Protein AF-A0A7K4C9F6-F1 (afdb_monomer)

Mean predicted aligned error: 12.69 Å

Foldseek 3Di:
DPPPVPVVVVVVVVVVVVVPDPPPDPPPPPCPPVDAADADDDPVADADAAAAAEECDDDPRHDHDNALWWWFADDQKIWIAHNNRYTPHIHRQVRAHWDQDPVGTGGSSPGYDQDPPWDFDDDPGTGGGHD

Secondary structure (DSSP, 8-state):
---HHHHHHHHHHHHHHGGGS---------GGG--PPPPB--TTSPPPPP-S-EESS--TTSEE--TT-EEEEETTEEEEE-TTSBEEEEEETTTSPEEEETTEEEEGGG-B---TT-EEEEETTEEEEE-

Nearest PDB structures (foldseek):
  3nc0-assembly2_B  TM=9.018E-01  e=3.968E+00  Homo sapiens
  3nc0-assembly2_E  TM=9.025E-01  e=3.968E+00  Homo sapiens
  6tjg-assembly1_A  TM=4.246E-01  e=4.539E-01  synthetic construct
  5zj0-assembly1_A  TM=6.022E-01  e=3.312E+00  Xanthomonas campestris
  8hmd-assembly1_A  TM=5.427E-01  e=4.754E+00  Tetrahymena thermophila

Radius of gyration: 23.05 Å; Cα contacts (8 Å, |Δi|>4): 214; chains: 1; bounding box: 37×83×26 Å

Structure (mmCIF, N/CA/C/O backbone):
data_AF-A0A7K4C9F6-F1
#
_entry.id   AF-A0A7K4C9F6-F1
#
loop_
_atom_site.group_PDB
_atom_site.id
_atom_site.type_symbol
_atom_site.label_atom_id
_atom_site.label_alt_id
_atom_site.label_comp_id
_atom_site.label_asym_id
_atom_site.label_entity_id
_atom_site.label_seq_id
_atom_site.pdbx_PDB_ins_code
_atom_site.Cartn_x
_atom_site.Cartn_y
_atom_site.Cartn_z
_atom_site.occupancy
_atom_site.B_iso_or_equiv
_atom_site.auth_seq_id
_atom_site.auth_comp_id
_atom_site.auth_asym_id
_atom_site.auth_atom_id
_atom_site.pdbx_PDB_model_num
ATOM 1 N N . MET A 1 1 ? -23.449 -64.265 1.597 1.00 45.31 1 MET A N 1
ATOM 2 C CA . MET A 1 1 ? -23.031 -62.867 1.358 1.00 45.31 1 MET A CA 1
ATOM 3 C C . MET A 1 1 ? -23.891 -61.958 2.224 1.00 45.31 1 MET A C 1
ATOM 5 O O . MET A 1 1 ? -25.086 -61.897 1.995 1.00 45.31 1 MET A O 1
ATOM 9 N N . LYS A 1 2 ? -23.318 -61.349 3.272 1.00 53.88 2 LYS A N 1
ATOM 10 C CA . LYS A 1 2 ? -23.975 -60.348 4.134 1.00 53.88 2 LYS A CA 1
ATOM 11 C C . LYS A 1 2 ? -23.436 -58.972 3.735 1.00 53.88 2 LYS A C 1
ATOM 13 O O . LYS A 1 2 ? -22.453 -58.515 4.304 1.00 53.88 2 LYS A O 1
ATOM 18 N N . THR A 1 3 ? -24.021 -58.360 2.714 1.00 53.69 3 THR A N 1
ATOM 19 C CA . THR A 1 3 ? -23.609 -57.042 2.189 1.00 53.69 3 THR A CA 1
ATOM 20 C C . THR A 1 3 ? -24.642 -55.945 2.453 1.00 53.69 3 THR A C 1
ATOM 22 O O . THR A 1 3 ? -24.355 -54.777 2.222 1.00 53.69 3 THR A O 1
ATOM 25 N N . GLU A 1 4 ? -25.811 -56.283 3.000 1.00 54.91 4 GLU A N 1
ATOM 26 C CA . GLU A 1 4 ? -26.955 -55.359 3.070 1.00 54.91 4 GLU A CA 1
ATOM 27 C C . GLU A 1 4 ? -26.900 -54.353 4.231 1.00 54.91 4 GLU A C 1
ATOM 29 O O . GLU A 1 4 ? -27.572 -53.330 4.187 1.00 54.91 4 GLU A O 1
ATOM 34 N N . ASN A 1 5 ? -26.048 -54.570 5.238 1.00 58.47 5 ASN A N 1
ATOM 35 C CA . ASN A 1 5 ? -26.027 -53.719 6.437 1.00 58.47 5 ASN A CA 1
ATOM 36 C C . ASN A 1 5 ? -24.962 -52.615 6.394 1.00 58.47 5 ASN A C 1
ATOM 38 O O . ASN A 1 5 ? -25.047 -51.650 7.148 1.00 58.47 5 ASN A O 1
ATOM 42 N N . TYR A 1 6 ? -23.955 -52.736 5.526 1.00 60.56 6 TYR A N 1
ATOM 43 C CA . TYR A 1 6 ? -22.852 -51.772 5.477 1.00 60.56 6 TYR A CA 1
ATOM 44 C C . TYR A 1 6 ? -23.271 -50.458 4.822 1.00 60.56 6 TYR A C 1
ATOM 46 O O . TYR A 1 6 ? -22.864 -49.401 5.289 1.00 60.56 6 TYR A O 1
ATOM 54 N N . CYS A 1 7 ? -24.130 -50.513 3.800 1.00 57.16 7 CYS A N 1
ATOM 55 C CA . CYS A 1 7 ? -24.597 -49.321 3.091 1.00 57.16 7 CYS A CA 1
ATOM 56 C C . CYS A 1 7 ? -25.423 -48.405 4.006 1.00 57.16 7 CYS A C 1
ATOM 58 O O . CYS A 1 7 ? -25.228 -47.194 4.011 1.00 57.16 7 CYS A O 1
ATOM 60 N N . THR A 1 8 ? -26.284 -48.991 4.839 1.00 64.69 8 THR A N 1
ATOM 61 C CA . THR A 1 8 ? -27.135 -48.266 5.791 1.00 64.69 8 THR A CA 1
ATOM 62 C C . THR A 1 8 ? -26.317 -47.613 6.904 1.00 64.69 8 THR A C 1
ATOM 64 O O . THR A 1 8 ? -26.581 -46.473 7.277 1.00 64.69 8 THR A O 1
ATOM 67 N N . ILE A 1 9 ? -25.282 -48.303 7.400 1.00 68.19 9 ILE A N 1
ATOM 68 C CA . ILE A 1 9 ? -24.374 -47.769 8.427 1.00 68.19 9 ILE A CA 1
ATOM 69 C C . ILE A 1 9 ? -23.530 -46.619 7.861 1.00 68.19 9 ILE A C 1
ATOM 71 O O . ILE A 1 9 ? -23.376 -45.591 8.518 1.00 68.19 9 ILE A O 1
ATOM 75 N N . LEU A 1 10 ? -23.025 -46.757 6.631 1.00 64.75 10 LEU A N 1
ATOM 76 C CA . LEU A 1 10 ? -22.235 -45.712 5.973 1.00 64.75 10 LEU A CA 1
ATOM 77 C C . LEU A 1 10 ? -23.080 -44.461 5.706 1.00 64.75 10 LEU A C 1
ATOM 79 O O . LEU A 1 10 ? -22.631 -43.347 5.961 1.00 64.75 10 LEU A O 1
ATOM 83 N N . PHE A 1 11 ? -24.327 -44.644 5.269 1.00 67.81 11 PHE A N 1
ATOM 84 C CA . PHE A 1 11 ? -25.251 -43.541 5.018 1.00 67.81 11 PHE A CA 1
ATOM 85 C C . PHE A 1 11 ? -25.641 -42.799 6.309 1.00 67.81 11 PHE A C 1
ATOM 87 O O . PHE A 1 11 ? -25.688 -41.570 6.322 1.00 67.81 11 PHE A O 1
ATOM 94 N N . ALA A 1 12 ? -25.845 -43.523 7.417 1.00 67.81 12 ALA A N 1
ATOM 95 C CA . ALA A 1 12 ? -26.123 -42.925 8.726 1.00 67.81 12 ALA A CA 1
ATOM 96 C C . ALA A 1 12 ? -24.933 -42.113 9.279 1.00 67.81 12 ALA A C 1
ATOM 98 O O . ALA A 1 12 ? -25.133 -41.042 9.851 1.00 67.81 12 ALA A O 1
ATOM 99 N N . LEU A 1 13 ? -23.697 -42.583 9.069 1.00 60.88 13 LEU A N 1
ATOM 100 C CA . LEU A 1 13 ? -22.479 -41.859 9.455 1.00 60.88 13 LEU A CA 1
ATOM 101 C C . LEU A 1 13 ? -22.287 -40.564 8.655 1.00 60.88 13 LEU A C 1
ATOM 103 O O . LEU A 1 13 ? -21.919 -39.541 9.230 1.00 60.88 13 LEU A O 1
ATOM 107 N N . VAL A 1 14 ? -22.581 -40.585 7.352 1.00 64.31 14 VAL A N 1
ATOM 108 C CA . VAL A 1 14 ? -22.518 -39.382 6.507 1.00 64.31 14 VAL A CA 1
ATOM 109 C C . VAL A 1 14 ? -23.578 -38.360 6.931 1.00 64.31 14 VAL A C 1
ATOM 111 O O . VAL A 1 14 ? -23.262 -37.177 7.029 1.00 64.31 14 VAL A O 1
ATOM 114 N N . LEU A 1 15 ? -24.801 -38.793 7.265 1.00 63.28 15 LEU A N 1
ATOM 115 C CA . LEU A 1 15 ? -25.854 -37.882 7.734 1.00 63.28 15 LEU A CA 1
ATOM 116 C C . LEU A 1 15 ? -25.507 -37.207 9.072 1.00 63.28 15 LEU A C 1
ATOM 118 O O . LEU A 1 15 ? -25.776 -36.021 9.246 1.00 63.28 15 LEU A O 1
ATOM 122 N N . ALA A 1 16 ? -24.884 -37.938 10.001 1.00 61.22 16 ALA A N 1
ATOM 123 C CA . ALA A 1 16 ? -24.456 -37.386 11.287 1.00 61.22 16 ALA A CA 1
ATOM 124 C C . ALA A 1 16 ? -23.315 -36.358 11.144 1.00 61.22 16 ALA A C 1
ATOM 126 O O . ALA A 1 16 ? -23.239 -35.415 11.930 1.00 61.22 16 ALA A O 1
ATOM 127 N N . ALA A 1 17 ? -22.455 -36.500 10.130 1.00 59.88 17 ALA A N 1
ATOM 128 C CA . ALA A 1 17 ? -21.336 -35.588 9.892 1.00 59.88 17 ALA A CA 1
ATOM 129 C C . ALA A 1 17 ? -21.761 -34.222 9.315 1.00 59.88 17 ALA A C 1
ATOM 131 O O . ALA A 1 17 ? -21.057 -33.233 9.508 1.00 59.88 17 ALA A O 1
ATOM 132 N N . ILE A 1 18 ? -22.921 -34.135 8.653 1.00 61.41 18 ILE A N 1
ATOM 133 C CA . ILE A 1 18 ? -23.427 -32.874 8.077 1.00 61.41 18 ILE A CA 1
ATOM 134 C C . ILE A 1 18 ? -23.900 -31.896 9.174 1.00 61.41 18 ILE A C 1
ATOM 136 O O . ILE A 1 18 ? -23.955 -30.693 8.943 1.00 61.41 18 ILE A O 1
ATOM 140 N N . LEU A 1 19 ? -24.173 -32.367 10.397 1.00 53.97 19 LEU A N 1
ATOM 141 C CA . LEU A 1 19 ? -24.679 -31.531 11.498 1.00 53.97 19 LEU A CA 1
ATOM 142 C C . LEU A 1 19 ? -23.613 -30.665 12.197 1.00 53.97 19 LEU A C 1
ATOM 144 O O . LEU A 1 19 ? -23.960 -29.902 13.094 1.00 53.97 19 LEU A O 1
ATOM 148 N N . ILE A 1 20 ? -22.333 -30.788 11.829 1.00 57.19 20 ILE A N 1
ATOM 149 C CA . ILE A 1 20 ? -21.217 -30.159 12.565 1.00 57.19 20 ILE A CA 1
ATOM 150 C C . ILE A 1 20 ? -20.457 -29.136 11.708 1.00 57.19 20 ILE A C 1
ATOM 152 O O . ILE A 1 20 ? -19.527 -28.496 12.192 1.00 57.19 20 ILE A O 1
ATOM 156 N N . VAL A 1 21 ? -20.834 -28.926 10.443 1.00 55.91 21 VAL A N 1
ATOM 157 C CA . VAL A 1 21 ? -20.213 -27.847 9.665 1.00 55.91 21 VAL A CA 1
ATOM 158 C C . VAL A 1 21 ? -20.776 -26.498 10.125 1.00 55.91 21 VAL A C 1
ATOM 160 O O . VAL A 1 21 ? -21.983 -26.280 10.004 1.00 55.91 21 VAL A O 1
ATOM 163 N N . PRO A 1 22 ? -19.946 -25.579 10.657 1.00 54.94 22 PRO A N 1
ATOM 164 C CA . PRO A 1 22 ? -20.392 -24.217 10.891 1.00 54.94 22 PRO A CA 1
ATOM 165 C C . PRO A 1 22 ? -20.795 -23.624 9.540 1.00 54.94 22 PRO A C 1
ATOM 167 O O . PRO A 1 22 ? -19.985 -23.546 8.615 1.00 54.94 22 PRO A O 1
ATOM 170 N N . ILE A 1 23 ? -22.062 -23.233 9.412 1.00 58.28 23 ILE A N 1
ATOM 171 C CA . ILE A 1 23 ? -22.518 -22.441 8.274 1.00 58.28 23 ILE A CA 1
ATOM 172 C C . ILE A 1 23 ? -21.894 -21.059 8.460 1.00 58.28 23 ILE A C 1
ATOM 174 O O . ILE A 1 23 ? -22.389 -20.240 9.230 1.00 58.28 23 ILE A O 1
ATOM 178 N N . VAL A 1 24 ? -20.769 -20.817 7.790 1.00 54.19 24 VAL A N 1
ATOM 179 C CA . VAL A 1 24 ? -20.221 -19.470 7.648 1.00 54.19 24 VAL A CA 1
ATOM 180 C C . VAL A 1 24 ? -21.068 -18.785 6.586 1.00 54.19 24 VAL A C 1
ATOM 182 O O . VAL A 1 24 ? -20.882 -18.989 5.388 1.00 54.19 24 VAL A O 1
ATOM 185 N N . THR A 1 25 ? -22.066 -18.032 7.035 1.00 55.59 25 THR A N 1
ATOM 186 C CA . THR A 1 25 ? -22.769 -17.085 6.176 1.00 55.59 25 THR A CA 1
ATOM 187 C C . THR A 1 25 ? -21.929 -15.817 6.120 1.00 55.59 25 THR A C 1
ATOM 189 O O . THR A 1 25 ? -21.691 -15.179 7.142 1.00 55.59 25 THR A O 1
ATOM 192 N N . ALA A 1 26 ? -21.419 -15.475 4.940 1.00 49.75 26 ALA A N 1
ATOM 193 C CA . ALA A 1 26 ? -20.905 -14.137 4.700 1.00 49.75 26 ALA A CA 1
ATOM 194 C C . ALA A 1 26 ? -22.130 -13.227 4.557 1.00 49.75 26 ALA A C 1
ATOM 196 O O . ALA A 1 26 ? -22.768 -13.212 3.504 1.00 49.75 26 ALA A O 1
ATOM 197 N N . GLU A 1 27 ? -22.517 -12.532 5.628 1.00 50.88 27 GLU A N 1
ATOM 198 C CA . GLU A 1 27 ? -23.426 -11.399 5.484 1.00 50.88 27 GLU A CA 1
ATOM 199 C C . GLU A 1 27 ? -22.700 -10.357 4.635 1.00 50.88 27 GLU A C 1
ATOM 201 O O . GLU A 1 27 ? -21.703 -9.769 5.047 1.00 50.88 27 GLU A O 1
ATOM 206 N N . SER A 1 28 ? -23.157 -10.182 3.396 1.00 53.00 28 SER A N 1
ATOM 207 C CA . SER A 1 28 ? -22.774 -9.026 2.606 1.00 53.00 28 SER A CA 1
ATOM 208 C C . SER A 1 28 ? -23.449 -7.823 3.251 1.00 53.00 28 SER A C 1
ATOM 210 O O . SER A 1 28 ? -24.614 -7.541 2.957 1.00 53.00 28 SER A O 1
ATOM 212 N N . GLU A 1 29 ? -22.755 -7.141 4.159 1.00 51.47 29 GLU A N 1
ATOM 213 C CA . GLU A 1 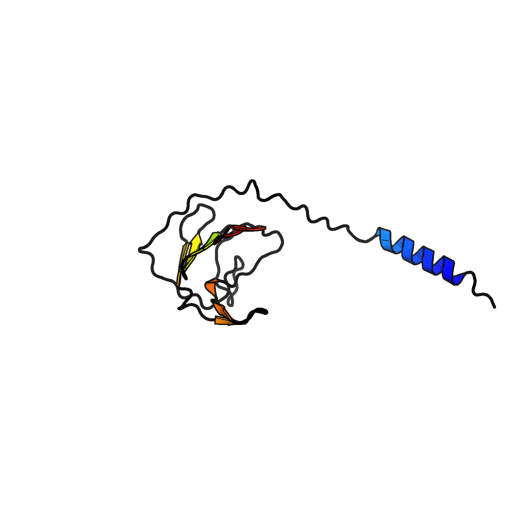29 ? -23.124 -5.773 4.497 1.00 51.47 29 GLU A CA 1
ATOM 214 C C . GLU A 1 29 ? -23.121 -4.987 3.183 1.00 51.47 29 GLU A C 1
ATOM 216 O O . 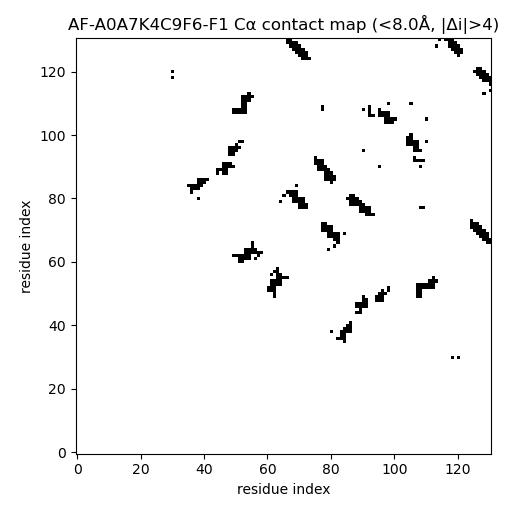GLU A 1 29 ? -22.100 -4.848 2.504 1.00 51.47 29 GLU A O 1
ATOM 221 N N . ASP A 1 30 ? -24.312 -4.582 2.749 1.00 51.62 30 ASP A N 1
ATOM 222 C CA . ASP A 1 30 ? -24.497 -3.822 1.524 1.00 51.62 30 ASP A CA 1
ATOM 223 C C . ASP A 1 30 ? -23.760 -2.490 1.731 1.00 51.62 30 ASP A C 1
ATOM 225 O O . ASP A 1 30 ? -24.191 -1.641 2.508 1.00 51.62 30 ASP A O 1
ATOM 229 N N . VAL A 1 31 ? -22.622 -2.305 1.053 1.00 56.78 31 VAL A N 1
ATOM 230 C CA . VAL A 1 31 ? -21.692 -1.155 1.179 1.00 56.78 31 VAL A CA 1
ATOM 231 C C . VAL A 1 31 ? -22.340 0.186 0.767 1.00 56.78 31 VAL A C 1
ATOM 233 O O . VAL A 1 31 ? -21.679 1.214 0.620 1.00 56.78 31 VAL A O 1
ATOM 236 N N . LYS A 1 32 ? -23.660 0.205 0.564 1.00 56.66 32 LYS A N 1
ATOM 237 C CA . LYS A 1 32 ? -24.467 1.370 0.192 1.00 56.66 32 LYS A CA 1
ATOM 238 C C . LYS A 1 32 ? -24.425 2.488 1.232 1.00 56.66 32 LYS A C 1
ATOM 240 O O . LYS A 1 32 ? -24.581 3.641 0.838 1.00 56.66 32 LYS A O 1
ATOM 245 N N . ASP A 1 33 ? -24.122 2.172 2.491 1.00 60.22 33 ASP A N 1
ATOM 246 C CA . ASP A 1 33 ? -24.019 3.155 3.579 1.00 60.22 33 ASP A CA 1
ATOM 247 C C . ASP A 1 33 ? -22.575 3.606 3.875 1.00 60.22 33 ASP A C 1
ATOM 249 O O . ASP A 1 33 ? -22.313 4.292 4.867 1.00 60.22 33 ASP A O 1
ATOM 253 N N . LEU A 1 34 ? -21.608 3.266 3.014 1.00 65.56 34 LEU A N 1
ATOM 254 C CA . LEU A 1 34 ? -20.230 3.728 3.165 1.00 65.56 34 LEU A CA 1
ATOM 255 C C . LEU A 1 34 ? -20.114 5.220 2.809 1.00 65.56 34 LEU A C 1
ATOM 257 O O . LEU A 1 34 ? -19.861 5.601 1.665 1.00 65.56 34 LEU A O 1
ATOM 261 N N . ILE A 1 35 ? -20.288 6.081 3.811 1.00 73.69 35 ILE A N 1
ATOM 262 C CA . ILE A 1 35 ? -20.043 7.519 3.682 1.00 73.69 35 ILE A CA 1
ATOM 263 C C . ILE A 1 35 ? -18.528 7.749 3.667 1.00 73.69 35 ILE A C 1
ATOM 265 O O . ILE A 1 35 ? -17.859 7.608 4.692 1.00 73.69 35 ILE A O 1
ATOM 269 N N . LEU A 1 36 ? -17.985 8.096 2.498 1.00 77.31 36 LEU A N 1
ATOM 270 C CA . LEU A 1 36 ? -16.586 8.499 2.366 1.00 77.31 36 LEU A CA 1
ATOM 271 C C . LEU A 1 36 ? -16.397 9.942 2.848 1.00 77.31 36 LEU A C 1
ATOM 273 O O . LEU A 1 36 ? -17.243 10.794 2.552 1.00 77.31 36 LEU A O 1
ATOM 277 N N . PRO A 1 37 ? -15.298 10.240 3.561 1.00 83.38 37 PRO A N 1
ATOM 278 C CA . PRO A 1 37 ? -14.971 11.612 3.906 1.00 83.38 37 PRO A CA 1
ATOM 279 C C . PRO A 1 37 ? -14.640 12.418 2.645 1.00 83.38 37 PRO A C 1
ATOM 281 O O . PRO A 1 37 ? -14.300 11.874 1.592 1.00 83.38 37 PRO A O 1
ATOM 284 N N . GLN A 1 38 ? -14.704 13.743 2.757 1.00 88.81 38 GLN A N 1
ATOM 285 C CA . GLN A 1 38 ? -14.182 14.615 1.714 1.00 88.81 38 GLN A CA 1
ATOM 286 C C . GLN A 1 38 ? -12.651 14.553 1.725 1.00 88.81 38 GLN A C 1
ATOM 288 O O . GLN A 1 38 ? -12.019 14.873 2.731 1.00 88.81 38 GLN A O 1
ATOM 293 N N . PHE A 1 39 ? -12.055 14.163 0.600 1.00 90.50 39 PHE A N 1
ATOM 294 C CA . PHE A 1 39 ? -10.604 14.075 0.481 1.00 90.50 39 PHE A CA 1
ATOM 295 C C . PHE A 1 39 ? -9.972 15.455 0.300 1.00 90.50 39 PHE A C 1
ATOM 297 O O . PHE A 1 39 ? -10.357 16.219 -0.587 1.00 90.50 39 PHE A O 1
ATOM 304 N N . THR A 1 40 ? -8.980 15.756 1.134 1.00 93.19 40 THR A N 1
ATOM 305 C CA . THR A 1 40 ? -8.152 16.959 1.024 1.00 93.19 40 THR A CA 1
ATOM 306 C C . THR A 1 40 ? -6.838 16.574 0.365 1.00 93.19 40 THR A C 1
ATOM 308 O O . THR A 1 40 ? -6.032 15.864 0.963 1.00 93.19 40 THR A O 1
ATOM 311 N N . VAL A 1 41 ? -6.645 17.016 -0.877 1.00 93.38 41 VAL A N 1
ATOM 312 C CA . VAL A 1 41 ? -5.433 16.740 -1.655 1.00 93.38 41 VAL A CA 1
ATOM 313 C C . VAL A 1 41 ? -4.401 17.827 -1.391 1.00 93.38 41 VAL A C 1
ATOM 315 O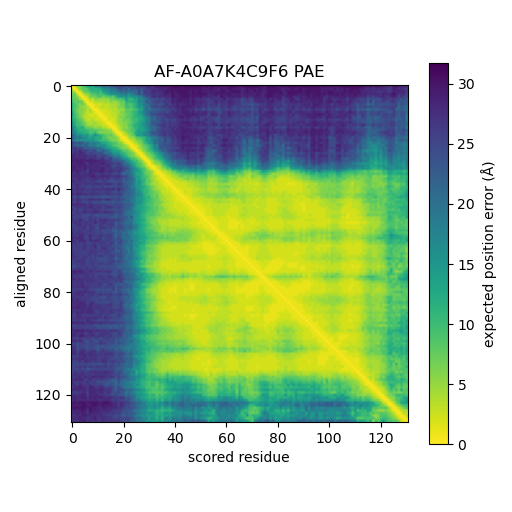 O . VAL A 1 41 ? -4.691 19.013 -1.548 1.00 93.38 41 VAL A O 1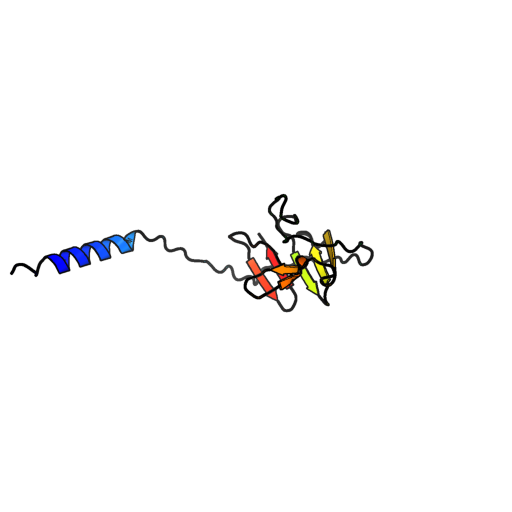
ATOM 318 N N . ASP A 1 42 ? -3.195 17.408 -1.025 1.00 92.75 42 ASP A N 1
ATOM 319 C CA . ASP A 1 42 ? -2.028 18.278 -0.948 1.00 92.75 42 ASP A CA 1
ATOM 320 C C . ASP A 1 42 ? -1.133 18.021 -2.165 1.00 92.75 42 ASP A C 1
ATOM 322 O O . ASP A 1 42 ? -0.397 17.035 -2.222 1.00 92.75 42 ASP A O 1
ATOM 326 N N . GLU A 1 43 ? -1.219 18.904 -3.162 1.00 91.00 43 GLU A N 1
ATOM 327 C CA . GLU A 1 43 ? -0.402 18.819 -4.381 1.00 91.00 43 GLU A CA 1
ATOM 328 C C . GLU A 1 43 ? 1.053 19.256 -4.152 1.00 91.00 43 GLU A C 1
ATOM 330 O O . GLU A 1 43 ? 1.899 19.061 -5.023 1.00 91.00 43 GLU A O 1
ATOM 335 N N . SER A 1 44 ? 1.355 19.862 -2.998 1.00 93.50 44 SER A N 1
ATOM 336 C CA . SER A 1 44 ? 2.718 20.249 -2.627 1.00 93.50 44 SER A CA 1
ATOM 337 C C . SER A 1 44 ? 3.480 19.139 -1.904 1.00 93.50 44 SER A C 1
ATOM 339 O O . SER A 1 44 ? 4.698 19.244 -1.746 1.00 93.50 44 SER A O 1
ATOM 341 N N . GLN A 1 45 ? 2.786 18.070 -1.494 1.00 94.38 45 GLN A N 1
ATOM 342 C CA . GLN A 1 45 ? 3.398 16.936 -0.816 1.00 94.38 45 GLN A CA 1
ATOM 343 C C . GLN A 1 45 ? 4.408 16.227 -1.728 1.00 94.38 45 GLN A C 1
ATOM 345 O O . GLN A 1 45 ? 4.129 15.904 -2.885 1.00 94.38 45 GLN A O 1
ATOM 350 N N . GLU A 1 46 ? 5.587 15.938 -1.177 1.00 94.56 46 GLU A N 1
ATOM 351 C CA . GLU A 1 46 ? 6.616 15.184 -1.884 1.00 94.56 46 GLU A CA 1
ATOM 352 C C . GLU A 1 46 ? 6.142 13.759 -2.197 1.00 94.56 46 GLU A C 1
ATOM 354 O O . GLU A 1 46 ? 5.573 13.053 -1.356 1.00 94.56 46 GLU A O 1
ATOM 359 N N . LYS A 1 47 ? 6.398 13.327 -3.434 1.00 94.50 47 LYS A N 1
ATOM 360 C CA . LYS A 1 47 ? 6.050 11.987 -3.895 1.00 94.50 47 LYS A CA 1
ATOM 361 C C . LYS A 1 47 ? 6.921 10.950 -3.195 1.00 94.50 47 LYS A C 1
ATOM 363 O O . LYS A 1 47 ? 8.140 10.941 -3.337 1.00 94.50 47 LYS A O 1
ATOM 368 N N . THR A 1 48 ? 6.273 10.035 -2.491 1.00 94.44 48 THR A N 1
ATOM 369 C CA . THR A 1 48 ? 6.918 8.916 -1.812 1.00 94.44 48 THR A CA 1
ATOM 370 C C . THR A 1 48 ? 7.139 7.768 -2.792 1.00 94.44 48 THR A C 1
ATOM 372 O O . THR A 1 48 ? 6.218 7.358 -3.502 1.00 94.44 48 THR A O 1
ATOM 375 N N . ILE A 1 49 ? 8.356 7.228 -2.829 1.00 93.94 49 ILE A N 1
ATOM 376 C CA . ILE A 1 49 ? 8.660 6.004 -3.575 1.00 93.94 49 ILE A CA 1
ATOM 377 C C . ILE A 1 49 ? 8.214 4.819 -2.724 1.00 93.94 49 ILE A C 1
ATOM 379 O O . ILE A 1 49 ? 8.731 4.619 -1.626 1.00 93.94 49 ILE A O 1
ATOM 383 N N . ILE A 1 50 ? 7.260 4.043 -3.235 1.00 93.44 50 ILE A N 1
ATOM 384 C CA . ILE A 1 50 ? 6.774 2.836 -2.570 1.00 93.44 50 ILE A CA 1
ATOM 385 C C . ILE A 1 50 ? 7.515 1.637 -3.160 1.00 93.44 50 ILE A C 1
ATOM 387 O O . ILE A 1 50 ? 7.469 1.380 -4.367 1.00 93.44 50 ILE A O 1
ATOM 391 N N . ASP A 1 51 ? 8.224 0.907 -2.304 1.00 93.81 51 ASP A N 1
ATOM 392 C CA . ASP A 1 51 ? 9.031 -0.257 -2.674 1.00 93.81 51 ASP A CA 1
ATOM 393 C C . ASP A 1 51 ? 8.507 -1.584 -2.096 1.00 93.81 51 ASP A C 1
ATOM 395 O O . ASP A 1 51 ? 9.083 -2.644 -2.363 1.00 93.81 51 ASP A O 1
ATOM 399 N N . LYS A 1 52 ? 7.415 -1.522 -1.327 1.00 93.88 52 LYS A N 1
ATOM 400 C CA . LYS A 1 52 ? 6.783 -2.626 -0.595 1.00 93.88 52 LYS A CA 1
ATOM 401 C C . LYS A 1 52 ? 5.262 -2.513 -0.657 1.00 93.88 52 LYS A C 1
ATOM 403 O O . LYS A 1 52 ? 4.733 -1.438 -0.915 1.00 93.88 52 LYS A O 1
ATOM 408 N N . GLU A 1 53 ? 4.581 -3.622 -0.407 1.00 92.81 53 GLU A N 1
ATOM 409 C CA . GLU A 1 53 ? 3.116 -3.697 -0.390 1.00 92.81 53 GLU A CA 1
ATOM 410 C C . GLU A 1 53 ? 2.540 -2.831 0.734 1.00 92.81 53 GLU A C 1
ATOM 412 O O . GLU A 1 53 ? 3.114 -2.755 1.823 1.00 92.81 53 GLU A O 1
ATOM 417 N N . LEU A 1 54 ? 1.411 -2.174 0.477 1.00 92.88 54 LEU A N 1
ATOM 418 C CA . LEU A 1 54 ? 0.723 -1.352 1.469 1.00 92.88 54 LEU A CA 1
ATOM 419 C C . LEU A 1 54 ? -0.025 -2.245 2.469 1.00 92.88 54 LEU A C 1
ATOM 421 O O . LEU A 1 54 ? -0.790 -3.118 2.066 1.00 92.88 54 LEU A O 1
ATOM 425 N N . SER A 1 55 ? 0.142 -2.016 3.771 1.00 91.69 55 SER A N 1
ATOM 426 C CA . SER A 1 55 ? -0.563 -2.808 4.787 1.00 91.69 55 SER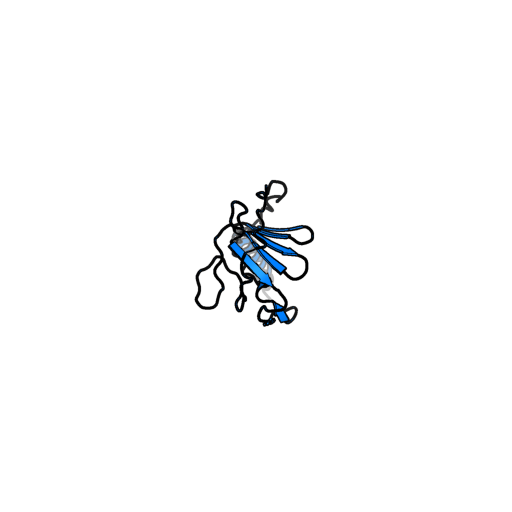 A CA 1
ATOM 427 C C . SER A 1 55 ? -0.896 -2.013 6.051 1.00 91.69 55 SER A C 1
ATOM 429 O O . SER A 1 55 ? -0.081 -1.201 6.500 1.00 91.69 55 SER A O 1
ATOM 431 N N . PRO A 1 56 ? -2.065 -2.255 6.676 1.00 88.44 56 PRO A N 1
ATOM 432 C CA . PRO A 1 56 ? -2.364 -1.765 8.019 1.00 88.44 56 PRO A CA 1
ATOM 433 C C . PRO A 1 56 ? -1.496 -2.436 9.091 1.00 88.44 56 PRO A C 1
ATOM 435 O O . PRO A 1 56 ? -1.338 -1.914 10.195 1.00 88.44 56 PRO A O 1
ATOM 438 N N . VAL A 1 57 ? -0.906 -3.591 8.778 1.00 89.12 57 VAL A N 1
ATOM 439 C CA . VAL A 1 57 ? -0.034 -4.337 9.679 1.00 89.12 57 VAL A CA 1
ATOM 440 C C . VAL A 1 57 ? 1.359 -3.721 9.650 1.00 89.12 57 VAL A C 1
ATOM 442 O O . VAL A 1 57 ? 1.911 -3.390 8.601 1.00 89.12 57 VAL A O 1
ATOM 445 N N . LYS A 1 58 ? 1.947 -3.548 10.832 1.00 88.44 58 LYS A N 1
ATOM 446 C CA . LYS A 1 58 ? 3.321 -3.070 10.954 1.00 88.44 58 LYS A CA 1
ATOM 447 C C . LYS A 1 58 ? 4.285 -4.254 10.855 1.00 88.44 58 LYS A C 1
ATOM 449 O O . LYS A 1 58 ? 4.482 -4.959 11.839 1.00 88.44 58 LYS A O 1
ATOM 454 N N . ASP A 1 59 ? 4.895 -4.421 9.686 1.00 91.19 59 ASP A N 1
ATOM 455 C CA . ASP A 1 59 ? 5.935 -5.419 9.401 1.00 91.19 59 ASP A CA 1
ATOM 456 C C . ASP A 1 59 ? 7.132 -4.758 8.696 1.00 91.19 59 ASP A C 1
ATOM 458 O O . ASP A 1 59 ? 6.980 -3.746 8.014 1.00 91.19 59 ASP A O 1
ATOM 462 N N . GLU A 1 60 ? 8.334 -5.315 8.848 1.00 90.56 60 GLU A N 1
ATOM 463 C CA . GLU A 1 60 ? 9.548 -4.786 8.210 1.00 90.56 60 GLU A CA 1
ATOM 464 C C . GLU A 1 60 ? 9.535 -4.930 6.680 1.00 90.56 60 GLU A C 1
ATOM 466 O O . GLU A 1 60 ? 10.218 -4.174 5.982 1.00 90.56 60 GLU A O 1
ATOM 471 N N . ASN A 1 61 ? 8.758 -5.869 6.140 1.00 90.56 61 ASN A N 1
ATOM 472 C CA . ASN A 1 61 ? 8.638 -6.140 4.707 1.00 90.56 61 ASN A CA 1
ATOM 473 C C . ASN A 1 61 ? 7.458 -5.421 4.048 1.00 90.56 61 ASN A C 1
ATOM 475 O O . ASN A 1 61 ? 7.322 -5.487 2.828 1.00 90.56 61 ASN A O 1
ATOM 479 N N . LEU A 1 62 ? 6.653 -4.699 4.829 1.00 92.00 62 LEU A N 1
ATOM 480 C CA . LEU A 1 62 ? 5.461 -3.997 4.367 1.00 92.00 62 LEU A CA 1
ATOM 481 C C . LEU A 1 62 ? 5.628 -2.485 4.513 1.00 92.00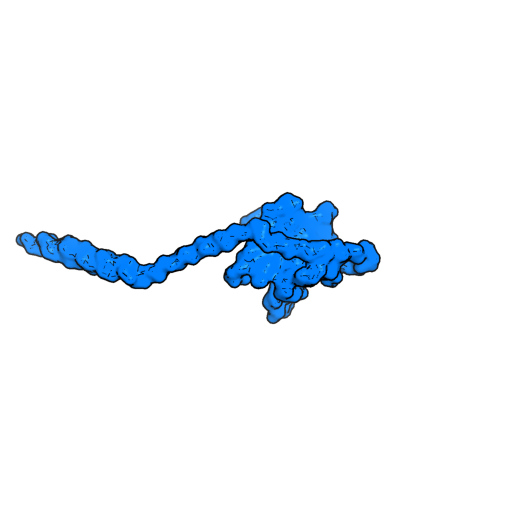 62 LEU A C 1
ATOM 483 O O . LEU A 1 62 ? 6.367 -1.984 5.364 1.00 92.00 62 LEU A O 1
ATOM 487 N N . TYR A 1 63 ? 4.930 -1.743 3.664 1.00 93.62 63 TYR A N 1
ATOM 488 C CA . TYR A 1 63 ? 4.770 -0.311 3.818 1.00 93.62 63 TYR A CA 1
ATOM 489 C C . TYR A 1 63 ? 3.538 -0.047 4.684 1.00 93.62 63 TYR A C 1
ATOM 491 O O . TYR A 1 63 ? 2.398 -0.232 4.256 1.00 93.62 63 TYR A O 1
ATOM 499 N N . HIS A 1 64 ? 3.770 0.391 5.918 1.00 93.12 64 HIS A N 1
ATOM 500 C CA . HIS A 1 64 ? 2.688 0.605 6.867 1.00 93.12 64 HIS A CA 1
ATOM 501 C C . HIS A 1 64 ? 1.814 1.811 6.482 1.00 93.12 64 HIS A C 1
ATOM 503 O O . HIS A 1 64 ? 2.310 2.930 6.335 1.00 93.12 64 HIS A O 1
ATOM 509 N N . ILE A 1 65 ? 0.504 1.586 6.397 1.00 92.38 65 ILE A N 1
ATOM 510 C CA . ILE A 1 65 ? -0.537 2.618 6.349 1.00 92.38 65 ILE A CA 1
ATOM 511 C C . ILE A 1 65 ? -1.433 2.485 7.590 1.00 92.38 65 ILE A C 1
ATOM 513 O O . ILE A 1 65 ? -1.570 1.388 8.114 1.00 92.38 65 ILE A O 1
ATOM 517 N N . PRO A 1 66 ? -2.043 3.557 8.110 1.00 90.62 66 PRO A N 1
ATOM 518 C CA . PRO A 1 66 ? -2.968 3.441 9.232 1.00 90.62 66 PRO A CA 1
ATOM 519 C C . PRO A 1 66 ? -4.219 2.618 8.904 1.00 90.62 66 PRO A C 1
ATOM 521 O O . PRO A 1 66 ? -4.709 2.593 7.774 1.00 90.62 66 PRO A O 1
ATOM 524 N N . GLU A 1 67 ? -4.792 1.996 9.931 1.00 86.38 67 GLU A N 1
ATOM 525 C CA . GLU A 1 67 ? -6.110 1.381 9.824 1.00 86.38 67 GLU A CA 1
ATOM 526 C C . GLU A 1 67 ? -7.177 2.440 9.491 1.00 86.38 67 GLU A C 1
ATOM 528 O O . GLU A 1 67 ? -7.168 3.567 9.995 1.00 86.38 67 GLU A O 1
ATOM 533 N N . GLY A 1 68 ? -8.089 2.079 8.592 1.00 82.12 68 GLY A N 1
ATOM 534 C CA . GLY A 1 68 ? -9.144 2.950 8.072 1.00 82.12 68 GLY A CA 1
ATOM 535 C C . GLY A 1 68 ? -8.680 3.879 6.950 1.00 82.12 68 GLY A C 1
ATOM 536 O O . GLY A 1 68 ? -9.436 4.764 6.547 1.00 82.12 68 GLY A O 1
ATOM 537 N N . SER A 1 69 ? -7.453 3.702 6.454 1.00 88.38 69 SER A N 1
ATOM 538 C CA . SER A 1 69 ? -6.951 4.445 5.305 1.00 88.38 69 SER A CA 1
ATOM 539 C C . SER A 1 69 ? -7.694 4.128 4.011 1.00 88.38 69 SER A C 1
ATOM 541 O O . SER A 1 69 ? -8.068 2.991 3.741 1.00 88.38 69 SER A O 1
ATOM 543 N N . VAL A 1 70 ? -7.847 5.146 3.165 1.00 87.81 70 VAL A N 1
ATOM 544 C CA . VAL A 1 70 ? -8.445 5.006 1.833 1.00 87.81 70 VAL A CA 1
ATOM 545 C C . VAL A 1 70 ? -7.357 5.104 0.776 1.00 87.81 70 VAL A C 1
ATOM 547 O O . VAL A 1 70 ? -6.642 6.104 0.729 1.00 87.81 70 VAL A O 1
ATOM 550 N N . ILE A 1 71 ? -7.256 4.093 -0.088 1.00 90.38 71 ILE A N 1
ATOM 551 C CA . ILE A 1 71 ? -6.321 4.077 -1.213 1.00 90.38 71 ILE A CA 1
ATOM 552 C C . ILE A 1 71 ? -7.066 4.533 -2.471 1.00 90.38 71 ILE A C 1
ATOM 554 O O . ILE A 1 71 ? -8.116 4.006 -2.843 1.00 90.38 71 ILE A O 1
ATOM 558 N N . TYR A 1 72 ? -6.536 5.555 -3.130 1.00 88.25 72 TYR A N 1
ATOM 559 C CA . TYR A 1 72 ? -7.120 6.133 -4.331 1.00 88.25 72 TYR A CA 1
ATOM 560 C C . TYR A 1 72 ? -6.121 6.120 -5.481 1.00 88.25 72 TYR A C 1
ATOM 562 O O . TYR A 1 72 ? -5.033 6.688 -5.369 1.00 88.25 72 TYR A O 1
ATOM 570 N N . HIS A 1 73 ? -6.521 5.523 -6.603 1.00 89.31 73 HIS A N 1
ATOM 571 C CA . HIS A 1 73 ? -5.698 5.420 -7.802 1.00 89.31 73 HIS A CA 1
ATOM 572 C C . HIS A 1 73 ? -6.266 6.318 -8.900 1.00 89.31 73 HIS A C 1
ATOM 574 O O . HIS A 1 73 ? -7.400 6.150 -9.348 1.00 89.31 73 HIS A O 1
ATOM 580 N N . SER A 1 74 ? -5.474 7.281 -9.368 1.00 87.56 74 SER A N 1
ATOM 581 C CA . SER A 1 74 ? -5.894 8.200 -10.425 1.00 87.56 74 SER A CA 1
ATOM 582 C C . SER A 1 74 ? -4.715 8.664 -11.264 1.00 87.56 74 SER A C 1
ATOM 584 O O . SER A 1 74 ? -3.733 9.178 -10.738 1.00 87.56 74 SER A O 1
ATOM 586 N N . MET A 1 75 ? -4.854 8.553 -12.590 1.00 87.69 75 MET A N 1
ATOM 587 C CA . MET A 1 75 ? -3.907 9.095 -13.577 1.00 87.69 75 MET A CA 1
ATOM 588 C C . MET A 1 75 ? -2.441 8.663 -13.353 1.00 87.69 75 MET A C 1
ATOM 590 O O . MET A 1 75 ? -1.530 9.462 -13.548 1.00 87.69 75 MET A O 1
ATOM 594 N N . GLY A 1 76 ? -2.208 7.410 -12.943 1.00 89.56 76 GLY A N 1
ATOM 595 C CA . GLY A 1 76 ? -0.857 6.893 -12.671 1.00 89.56 76 GLY A CA 1
ATOM 596 C C . GLY A 1 76 ? -0.247 7.389 -11.357 1.00 89.56 76 GLY A C 1
ATOM 597 O O . GLY A 1 76 ? 0.969 7.337 -11.176 1.00 89.56 76 GLY A O 1
ATOM 598 N N . MET A 1 77 ? -1.082 7.903 -10.454 1.00 92.81 77 MET A N 1
ATOM 599 C CA . MET A 1 77 ? -0.704 8.206 -9.085 1.00 92.81 77 MET A CA 1
ATOM 600 C C . MET A 1 77 ? -1.575 7.439 -8.100 1.00 92.81 77 MET A C 1
ATOM 602 O O . MET A 1 77 ? -2.792 7.325 -8.273 1.00 92.81 77 MET A O 1
ATOM 606 N N . THR A 1 78 ? -0.954 7.052 -6.993 1.00 94.00 78 THR A N 1
ATOM 607 C CA . THR A 1 78 ? -1.629 6.491 -5.827 1.00 94.00 78 THR A CA 1
ATOM 608 C C . THR A 1 78 ? -1.599 7.502 -4.688 1.00 94.00 78 THR A C 1
ATOM 610 O O . THR A 1 78 ? -0.539 8.013 -4.333 1.00 94.00 78 THR A O 1
ATOM 613 N N . ARG A 1 79 ? -2.759 7.819 -4.113 1.00 94.38 79 ARG A N 1
ATOM 614 C CA . ARG A 1 79 ? -2.893 8.648 -2.906 1.00 94.38 79 ARG A CA 1
ATOM 615 C C . ARG A 1 79 ? -3.478 7.801 -1.795 1.00 94.38 79 ARG A C 1
ATOM 617 O O . ARG A 1 79 ? -4.431 7.064 -2.031 1.00 94.38 79 ARG A O 1
ATOM 624 N N . VAL A 1 80 ? -2.930 7.928 -0.594 1.00 94.12 80 VAL A N 1
ATOM 625 C CA . VAL A 1 80 ? -3.500 7.301 0.601 1.00 94.12 80 VAL A CA 1
ATOM 626 C C . VAL A 1 80 ? -3.995 8.400 1.517 1.00 94.12 80 VAL A C 1
ATOM 628 O O . VAL A 1 80 ? -3.259 9.340 1.816 1.00 94.12 80 VAL A O 1
ATOM 631 N N . PHE A 1 81 ? -5.237 8.274 1.960 1.00 93.50 81 PHE A N 1
ATOM 632 C CA . PHE A 1 81 ? -5.872 9.182 2.905 1.00 93.50 81 PHE A CA 1
ATOM 633 C C . PHE A 1 81 ? -6.054 8.494 4.256 1.00 93.50 81 PHE A C 1
ATOM 635 O O . PHE A 1 81 ? -6.167 7.270 4.323 1.00 93.50 81 PHE A O 1
ATOM 642 N N . ASP A 1 82 ? -6.083 9.267 5.337 1.00 91.81 82 ASP A N 1
ATOM 643 C CA . ASP A 1 82 ? -6.537 8.780 6.638 1.00 91.81 82 ASP A CA 1
ATOM 644 C C . ASP A 1 82 ? -8.065 8.581 6.645 1.00 91.81 82 ASP A C 1
ATOM 646 O O . ASP A 1 82 ? -8.777 8.956 5.707 1.00 91.81 82 ASP A O 1
ATOM 650 N N . SER A 1 83 ? -8.588 8.022 7.735 1.00 87.88 83 SER A N 1
ATOM 651 C CA . SER A 1 83 ? -10.027 7.788 7.918 1.00 87.88 83 SER A CA 1
ATOM 652 C C . SER A 1 83 ? -10.882 9.065 7.930 1.00 87.88 83 SER A C 1
ATOM 654 O O . SER A 1 83 ? -12.107 8.990 7.829 1.00 87.88 83 SER A O 1
ATOM 656 N N . ARG A 1 84 ? -10.261 10.247 8.032 1.00 91.12 84 ARG A N 1
ATOM 657 C CA . ARG A 1 84 ? -10.912 11.566 7.998 1.00 91.12 84 ARG A CA 1
ATOM 658 C C . ARG A 1 84 ? -10.781 12.248 6.634 1.00 91.12 84 ARG A C 1
ATOM 660 O O . ARG A 1 84 ? -11.324 13.334 6.459 1.00 91.12 84 ARG A O 1
ATOM 667 N N . GLY A 1 85 ? -10.088 11.630 5.680 1.00 91.06 85 GLY A N 1
ATOM 668 C CA . GLY A 1 85 ? -9.875 12.153 4.335 1.00 91.06 85 GLY A CA 1
ATOM 669 C C . GLY A 1 85 ? -8.662 13.077 4.183 1.00 91.06 85 GLY A C 1
ATOM 670 O O . GLY A 1 85 ? -8.545 13.742 3.154 1.00 91.06 85 GLY A O 1
ATOM 671 N N . MET A 1 86 ? -7.749 13.139 5.157 1.00 94.62 86 MET A N 1
ATOM 672 C CA . MET A 1 86 ? -6.490 13.879 5.002 1.00 94.62 86 MET A CA 1
ATOM 673 C C . MET A 1 86 ? -5.451 13.037 4.266 1.00 94.62 86 MET A C 1
ATOM 675 O O . MET A 1 86 ? -5.265 11.867 4.595 1.00 94.62 86 MET A O 1
ATOM 679 N N . GLN A 1 87 ? -4.758 13.622 3.288 1.00 95.19 87 GLN A N 1
ATOM 680 C CA . GLN A 1 87 ? -3.710 12.922 2.545 1.00 95.19 87 GLN A CA 1
ATOM 681 C C . GLN A 1 87 ? -2.540 12.565 3.472 1.00 95.19 87 GLN A C 1
ATOM 683 O O . GLN A 1 87 ? -1.971 13.425 4.141 1.00 95.19 87 GLN A O 1
ATOM 688 N N . LEU A 1 88 ? -2.198 11.280 3.511 1.00 94.94 88 LEU A N 1
ATOM 689 C CA . LEU A 1 88 ? -1.050 10.745 4.237 1.00 94.94 88 LEU A CA 1
ATOM 690 C C . LEU A 1 88 ? 0.166 10.643 3.325 1.00 94.94 88 LEU A C 1
ATOM 692 O O . LEU A 1 88 ? 1.274 10.988 3.728 1.00 94.94 88 LEU A O 1
ATOM 696 N N . LEU A 1 89 ? -0.041 10.179 2.091 1.00 94.81 89 LEU A N 1
ATOM 697 C CA . LEU A 1 89 ? 1.012 10.078 1.089 1.00 94.81 89 LEU A CA 1
ATOM 698 C C . LEU A 1 89 ? 0.462 10.178 -0.328 1.00 94.81 89 LEU A C 1
ATOM 700 O O . LEU A 1 89 ? -0.709 9.893 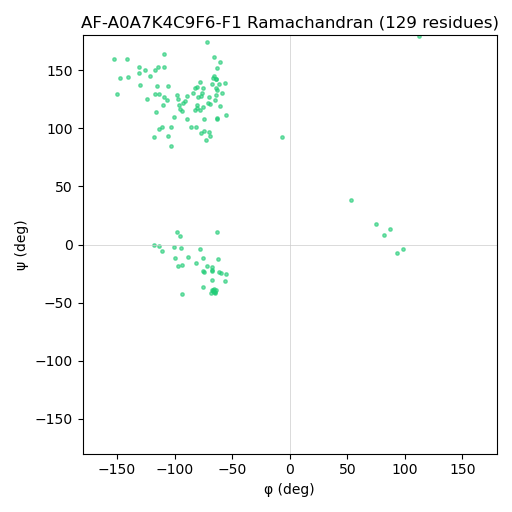-0.598 1.00 94.81 89 LEU A O 1
ATOM 704 N N . VAL A 1 90 ? 1.369 10.512 -1.236 1.00 95.81 90 VAL A N 1
ATOM 705 C CA . VAL A 1 90 ? 1.191 10.432 -2.679 1.00 95.81 90 VAL A CA 1
ATOM 706 C C . VAL A 1 90 ? 2.383 9.699 -3.280 1.00 95.81 90 VAL A C 1
ATOM 708 O O . VAL A 1 90 ? 3.522 9.943 -2.892 1.00 95.81 90 VAL A O 1
ATOM 711 N N . SER A 1 91 ? 2.130 8.806 -4.229 1.00 95.69 91 SER A N 1
ATOM 712 C CA . SER A 1 91 ? 3.145 8.059 -4.961 1.00 95.69 91 SER A CA 1
ATOM 713 C C . SER A 1 91 ? 2.890 8.120 -6.462 1.00 95.69 91 SER A C 1
ATOM 715 O O . SER A 1 91 ? 1.744 8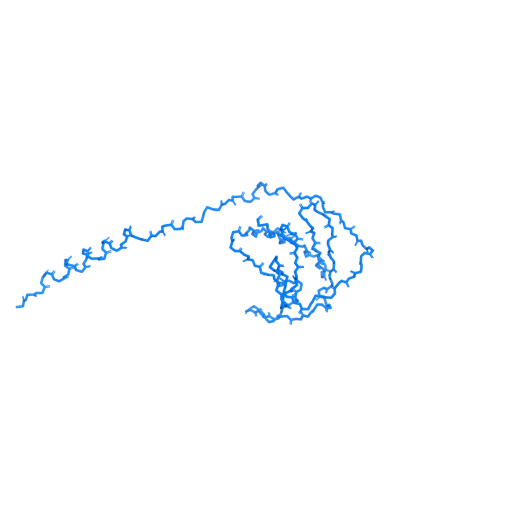.214 -6.908 1.00 95.69 91 SER A O 1
ATOM 717 N N . ASP A 1 92 ? 3.974 8.094 -7.232 1.00 95.19 92 ASP A N 1
ATOM 718 C CA . ASP A 1 92 ? 3.939 7.919 -8.679 1.00 95.19 92 ASP A CA 1
ATOM 719 C C . ASP A 1 92 ? 4.046 6.427 -8.985 1.00 95.19 92 ASP A C 1
ATOM 721 O O . ASP A 1 92 ? 5.001 5.756 -8.578 1.00 95.19 92 ASP A O 1
ATOM 725 N N . ASP A 1 93 ? 3.072 5.889 -9.707 1.00 92.88 93 ASP A N 1
ATOM 726 C CA . ASP A 1 93 ? 3.046 4.456 -9.988 1.00 92.88 93 ASP A CA 1
ATOM 727 C C . ASP A 1 93 ? 4.198 4.051 -10.918 1.00 92.88 93 ASP A C 1
ATOM 729 O O . ASP A 1 93 ? 4.626 2.899 -10.903 1.00 92.88 93 ASP A O 1
ATOM 733 N N . SER A 1 94 ? 4.749 5.003 -11.685 1.00 93.44 94 SER A N 1
ATOM 734 C CA . SER A 1 94 ? 5.888 4.766 -12.578 1.00 93.44 94 SER A CA 1
ATOM 735 C C . SER A 1 94 ? 7.234 4.649 -11.857 1.00 93.44 94 SER A C 1
ATOM 737 O O . SER A 1 94 ? 8.161 4.043 -12.394 1.00 93.44 94 SER A O 1
ATOM 739 N N . THR A 1 95 ? 7.354 5.214 -10.651 1.00 92.94 95 THR A N 1
ATOM 740 C CA . THR A 1 95 ? 8.583 5.153 -9.838 1.00 92.94 95 THR A CA 1
ATOM 741 C C . THR A 1 95 ? 8.513 4.090 -8.748 1.00 92.94 95 THR A C 1
ATOM 743 O O . THR A 1 95 ? 9.534 3.759 -8.143 1.00 92.94 95 THR A O 1
ATOM 746 N N . SER A 1 96 ? 7.323 3.539 -8.510 1.00 92.19 96 SER A N 1
ATOM 747 C CA . SER A 1 96 ? 7.103 2.449 -7.568 1.00 92.19 96 SER A CA 1
ATOM 748 C C . SER A 1 96 ? 7.787 1.164 -8.040 1.00 92.19 96 SER A C 1
ATOM 750 O O . SER A 1 96 ? 7.825 0.845 -9.231 1.00 92.19 96 SER A O 1
ATOM 752 N N . LYS A 1 97 ? 8.319 0.386 -7.093 1.00 93.88 97 LYS A N 1
ATOM 753 C CA . LYS A 1 97 ? 8.933 -0.911 -7.406 1.00 93.88 97 LYS A CA 1
ATOM 754 C C . LYS A 1 97 ? 7.874 -1.864 -7.957 1.00 93.88 97 LYS A C 1
ATOM 756 O O . LYS A 1 97 ? 6.757 -1.895 -7.458 1.00 93.88 97 LYS A O 1
ATOM 761 N N . LEU A 1 98 ? 8.228 -2.686 -8.941 1.00 94.62 98 LEU A N 1
ATOM 762 C CA . LEU A 1 98 ? 7.337 -3.745 -9.412 1.00 94.62 98 LEU A CA 1
ATOM 763 C C . LEU A 1 98 ? 7.391 -4.953 -8.471 1.00 94.62 98 LEU A C 1
ATOM 765 O O . LEU A 1 98 ? 8.463 -5.500 -8.202 1.00 94.62 98 LEU A O 1
ATOM 769 N N . ILE A 1 99 ? 6.222 -5.380 -8.011 1.00 92.25 99 ILE A N 1
ATOM 770 C CA . ILE A 1 99 ? 6.000 -6.574 -7.201 1.00 92.25 99 ILE A CA 1
ATOM 771 C C . ILE A 1 99 ? 5.351 -7.637 -8.085 1.00 92.25 99 ILE A C 1
ATOM 773 O O . ILE A 1 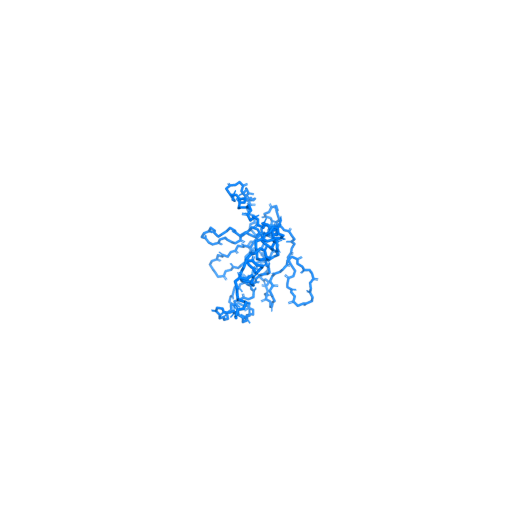99 ? 4.477 -7.348 -8.903 1.00 92.25 99 ILE A O 1
ATOM 777 N N . SER A 1 100 ? 5.817 -8.879 -7.965 1.00 93.38 100 SER A N 1
ATOM 778 C CA . SER A 1 100 ? 5.269 -9.994 -8.739 1.00 93.38 100 SER A CA 1
ATOM 779 C C . SER A 1 100 ? 3.957 -10.456 -8.118 1.00 93.38 100 SER A C 1
ATOM 781 O O . SER A 1 100 ? 3.959 -10.964 -7.002 1.00 93.38 100 SER A O 1
ATOM 783 N N . THR A 1 101 ? 2.853 -10.317 -8.849 1.00 90.19 101 THR A N 1
ATOM 784 C CA . THR A 1 101 ? 1.539 -10.829 -8.440 1.00 90.19 101 THR A CA 1
ATOM 785 C C . THR A 1 101 ? 1.136 -12.021 -9.318 1.00 90.19 101 THR A C 1
ATOM 787 O O . THR A 1 101 ? 1.697 -12.191 -10.407 1.00 90.19 101 THR A O 1
ATOM 790 N N . PRO A 1 102 ? 0.138 -12.833 -8.917 1.00 89.94 102 PRO A N 1
ATOM 791 C CA . PRO A 1 102 ? -0.391 -13.906 -9.764 1.00 89.94 102 PRO A CA 1
ATOM 792 C C . PRO A 1 102 ? -0.873 -13.440 -11.148 1.00 89.94 102 PRO A C 1
ATOM 794 O O . PRO A 1 102 ? -0.842 -14.218 -12.098 1.00 89.94 102 PRO A O 1
ATOM 797 N N . ASN A 1 103 ? -1.267 -12.168 -11.279 1.00 88.94 103 ASN A N 1
ATOM 798 C CA . ASN A 1 103 ? -1.735 -11.567 -12.531 1.00 88.94 103 ASN A CA 1
ATOM 799 C C . ASN A 1 103 ? -0.624 -10.833 -13.308 1.00 88.94 103 ASN A C 1
ATOM 801 O O . ASN A 1 103 ? -0.901 -10.175 -14.309 1.00 88.94 103 ASN A O 1
ATOM 805 N N . GLY A 1 104 ? 0.630 -10.945 -12.862 1.00 92.88 104 GLY A N 1
ATOM 806 C CA . GLY A 1 104 ? 1.797 -10.291 -13.451 1.00 92.88 104 GLY A CA 1
ATOM 807 C C . GLY A 1 104 ? 2.413 -9.211 -12.553 1.00 92.88 104 GLY A C 1
ATOM 808 O O . GLY A 1 104 ? 1.949 -8.976 -11.434 1.00 92.88 104 GLY A O 1
ATOM 809 N N . PRO A 1 105 ? 3.499 -8.561 -13.002 1.00 93.81 105 PRO A N 1
ATOM 810 C CA . PRO A 1 105 ? 4.137 -7.487 -12.250 1.00 93.81 105 PRO A CA 1
ATOM 811 C C . PRO A 1 105 ? 3.198 -6.286 -12.090 1.00 93.81 105 PRO A C 1
ATOM 813 O O . PRO A 1 105 ? 2.667 -5.783 -13.080 1.00 93.81 105 PRO A O 1
ATOM 816 N N . MET A 1 106 ? 3.028 -5.807 -10.861 1.00 93.38 106 MET A N 1
ATOM 817 C CA . MET A 1 106 ? 2.255 -4.604 -10.542 1.00 93.38 106 MET A CA 1
ATOM 818 C C . MET A 1 106 ? 3.099 -3.615 -9.731 1.00 93.38 106 MET A C 1
ATOM 820 O O . MET A 1 106 ? 3.980 -4.048 -8.988 1.00 93.38 106 MET A O 1
ATOM 824 N N . PRO A 1 107 ? 2.859 -2.296 -9.842 1.00 93.56 107 PRO A N 1
ATOM 825 C CA . PRO A 1 107 ? 3.478 -1.314 -8.957 1.00 93.56 107 PRO A CA 1
ATOM 826 C C . PRO A 1 107 ? 3.181 -1.632 -7.490 1.00 93.56 107 PRO A C 1
ATOM 828 O O . PRO A 1 107 ? 2.048 -1.963 -7.150 1.00 93.56 107 PRO A O 1
ATOM 831 N N . ALA A 1 108 ? 4.169 -1.485 -6.610 1.00 93.31 108 ALA A N 1
ATOM 832 C CA . ALA A 1 108 ? 4.015 -1.715 -5.175 1.00 93.31 108 ALA A CA 1
ATOM 833 C C . ALA A 1 108 ? 2.897 -0.859 -4.561 1.00 93.31 108 ALA A C 1
ATOM 835 O O . ALA A 1 108 ? 2.197 -1.314 -3.667 1.00 93.31 108 ALA A O 1
ATOM 836 N N . SER A 1 109 ? 2.665 0.338 -5.112 1.00 93.12 109 SER A N 1
ATOM 837 C CA . SER A 1 109 ? 1.550 1.218 -4.753 1.00 93.12 109 SER A CA 1
ATOM 838 C C . SER A 1 109 ? 0.161 0.599 -4.975 1.00 93.12 109 SER A C 1
ATOM 840 O O . SER A 1 109 ? -0.789 1.012 -4.320 1.00 93.12 109 SER A O 1
ATOM 842 N N . HIS A 1 110 ? 0.030 -0.376 -5.882 1.00 91.56 110 HIS A N 1
ATOM 843 C CA . HIS A 1 110 ? -1.223 -1.078 -6.194 1.00 91.56 110 HIS A CA 1
ATOM 844 C C . HIS A 1 110 ? -1.408 -2.368 -5.396 1.00 91.56 110 HIS A C 1
ATOM 846 O O . HIS A 1 110 ? -2.520 -2.895 -5.321 1.00 91.56 110 HIS A O 1
ATOM 852 N N . VAL A 1 111 ? -0.331 -2.896 -4.818 1.00 91.88 111 VAL A N 1
ATOM 853 C CA . VAL A 1 111 ? -0.375 -4.139 -4.056 1.00 91.88 111 VAL A CA 1
ATOM 854 C C . VAL A 1 111 ? -0.600 -3.793 -2.595 1.00 91.88 111 VAL A C 1
ATOM 856 O O . VAL A 1 111 ? 0.169 -3.042 -1.996 1.00 91.88 111 VAL A O 1
ATOM 859 N N . HIS A 1 112 ? -1.681 -4.321 -2.036 1.00 89.62 112 HIS A N 1
ATOM 860 C CA . HIS A 1 112 ? -2.048 -4.082 -0.653 1.00 89.62 112 HIS A CA 1
ATOM 861 C C . HIS A 1 112 ? -2.595 -5.351 -0.011 1.00 89.62 112 HIS A C 1
ATOM 863 O O . HIS A 1 112 ? -3.291 -6.141 -0.653 1.00 89.62 112 HIS A O 1
ATOM 869 N N . GLU A 1 113 ? -2.289 -5.530 1.269 1.00 82.12 113 GLU A N 1
ATOM 870 C CA . GLU A 1 113 ? -2.883 -6.596 2.060 1.00 82.12 113 GLU A CA 1
ATOM 871 C C . GLU A 1 113 ? -4.325 -6.236 2.419 1.00 82.12 113 GLU A C 1
ATOM 873 O O . GLU A 1 113 ? -4.622 -5.121 2.852 1.00 82.12 113 GLU A O 1
ATOM 878 N N . VAL A 1 114 ? -5.223 -7.208 2.259 1.00 76.31 114 VAL A N 1
ATOM 879 C CA . VAL A 1 114 ? -6.634 -7.098 2.636 1.00 76.31 114 VAL A CA 1
ATOM 880 C C . VAL A 1 114 ? -6.888 -8.071 3.795 1.00 76.31 114 VAL A C 1
ATOM 882 O O . VAL A 1 114 ? -7.034 -9.274 3.568 1.00 76.31 114 VAL A O 1
ATOM 885 N N . PRO A 1 115 ? -6.907 -7.593 5.049 1.00 70.06 115 PRO A N 1
ATOM 886 C CA . PRO A 1 115 ? -7.262 -8.376 6.222 1.00 70.06 115 PRO A CA 1
ATOM 887 C C . PRO A 1 115 ? -8.684 -8.925 6.141 1.00 70.06 115 PRO A C 1
ATOM 889 O O . PRO A 1 115 ? -9.566 -8.375 5.478 1.00 70.06 115 PRO A O 1
ATOM 892 N N . SER A 1 116 ? -8.922 -10.002 6.885 1.00 69.88 116 SER A N 1
ATOM 893 C CA . SER A 1 116 ? -10.257 -10.580 7.026 1.00 69.88 116 SER A CA 1
ATOM 894 C C . SER A 1 116 ? -11.236 -9.553 7.599 1.00 69.88 116 SER A C 1
ATOM 896 O O . SER A 1 116 ? -10.958 -8.953 8.632 1.00 69.88 116 SER A O 1
ATOM 898 N N . GLY A 1 117 ? -12.395 -9.400 6.955 1.00 63.31 117 GLY A N 1
ATOM 899 C CA . GLY A 1 117 ? -13.426 -8.431 7.347 1.00 63.31 117 GLY A CA 1
ATOM 900 C C . GLY A 1 117 ? -13.323 -7.079 6.639 1.00 63.31 117 GLY A C 1
ATOM 901 O O . GLY A 1 117 ? -14.246 -6.280 6.749 1.00 63.31 117 GLY A O 1
ATOM 902 N N . ALA A 1 118 ? -12.261 -6.839 5.866 1.00 63.62 118 ALA A N 1
ATOM 903 C CA . ALA A 1 118 ? -12.164 -5.626 5.073 1.00 63.62 118 ALA A CA 1
ATOM 904 C C . ALA A 1 118 ? -13.207 -5.606 3.947 1.00 63.62 118 ALA A C 1
ATOM 906 O O . ALA A 1 118 ? -13.426 -6.593 3.238 1.00 63.62 118 ALA A O 1
ATOM 907 N N . VAL A 1 119 ? -13.819 -4.442 3.753 1.00 65.81 119 VAL A N 1
ATOM 908 C CA . VAL A 1 119 ? -14.767 -4.203 2.666 1.00 65.81 119 VAL A CA 1
ATOM 909 C C . VAL A 1 119 ? -14.022 -3.565 1.505 1.00 65.81 119 VAL A C 1
ATOM 911 O O . VAL A 1 119 ? -13.542 -2.444 1.647 1.00 65.81 119 VAL A O 1
ATOM 914 N N . ILE A 1 120 ? -13.959 -4.254 0.360 1.00 65.50 120 ILE A N 1
ATOM 915 C CA . ILE A 1 120 ? -13.444 -3.698 -0.898 1.00 65.50 120 ILE A CA 1
ATOM 916 C C . ILE A 1 120 ? -14.623 -3.137 -1.694 1.00 65.50 120 ILE A C 1
ATOM 918 O O . ILE A 1 120 ? -15.491 -3.881 -2.149 1.00 65.50 120 ILE A O 1
ATOM 922 N N . SER A 1 121 ? -14.643 -1.822 -1.899 1.00 65.06 121 SER A N 1
ATOM 923 C CA . SER A 1 121 ? -15.590 -1.181 -2.817 1.00 65.06 121 SER A CA 1
ATOM 924 C C . SER A 1 121 ? -14.855 -0.631 -4.030 1.00 65.06 121 SER A C 1
ATOM 926 O O . SER A 1 121 ? -14.307 0.470 -3.970 1.00 65.06 121 SER A O 1
ATOM 928 N N . GLU A 1 122 ? -14.924 -1.353 -5.147 1.00 62.31 122 GLU A N 1
ATOM 929 C CA . GLU A 1 122 ? -14.451 -0.869 -6.443 1.00 62.31 122 GLU A CA 1
ATOM 930 C C . GLU A 1 122 ? -15.508 0.027 -7.099 1.00 62.31 122 GLU A C 1
ATOM 932 O O . GLU A 1 122 ? -16.484 -0.427 -7.700 1.00 62.31 122 GLU A O 1
ATOM 937 N N . LYS A 1 123 ? -15.313 1.342 -7.014 1.00 58.88 123 LYS A N 1
ATOM 938 C CA . LYS A 1 123 ? -16.087 2.321 -7.790 1.00 58.88 123 LYS A CA 1
ATOM 939 C C . LYS A 1 123 ? -15.095 3.016 -8.705 1.00 58.88 123 LYS A C 1
ATOM 941 O O . LYS A 1 123 ? -14.203 3.654 -8.175 1.00 58.88 123 LYS A O 1
ATOM 946 N N . LYS A 1 124 ? -15.194 2.844 -10.035 1.00 48.12 124 LYS A N 1
ATOM 947 C CA . LYS A 1 124 ? -14.250 3.354 -11.071 1.00 48.12 124 LYS A CA 1
ATOM 948 C C . LYS A 1 124 ? -13.145 4.287 -10.520 1.00 48.12 124 LYS A C 1
ATOM 950 O O . LYS A 1 124 ? -13.368 5.492 -10.425 1.00 48.12 124 LYS A O 1
ATOM 955 N N . GLY A 1 125 ? -11.985 3.718 -10.169 1.00 51.75 125 GLY A N 1
ATOM 956 C CA . GLY A 1 125 ? -10.805 4.450 -9.669 1.00 51.75 125 GLY A CA 1
ATOM 957 C C . GLY A 1 125 ? -10.603 4.473 -8.143 1.00 51.75 125 GLY A C 1
ATOM 958 O O . GLY A 1 125 ? -9.593 4.984 -7.674 1.00 51.75 125 GLY A O 1
ATOM 959 N N . PHE A 1 126 ? -11.523 3.916 -7.356 1.00 51.75 126 PHE A N 1
ATOM 960 C CA . PHE A 1 126 ? -11.435 3.862 -5.895 1.00 51.75 126 PHE A CA 1
ATOM 961 C C . PHE A 1 126 ? -11.366 2.416 -5.411 1.00 51.75 126 PHE A C 1
ATOM 963 O O . PHE A 1 126 ? -12.243 1.631 -5.767 1.00 51.75 126 PHE A O 1
ATOM 970 N N . SER A 1 127 ? -10.380 2.120 -4.560 1.00 54.97 127 SER A N 1
ATOM 971 C CA . SER A 1 127 ? -10.325 0.909 -3.740 1.00 54.97 127 SER A CA 1
ATOM 972 C C . SER A 1 127 ? -10.348 1.342 -2.283 1.00 54.97 127 SER A C 1
ATOM 974 O O . SER A 1 127 ? -9.330 1.675 -1.679 1.00 54.97 127 SER A O 1
ATOM 976 N N . VAL A 1 128 ? -11.549 1.408 -1.718 1.00 53.78 128 VAL A N 1
ATOM 977 C CA . VAL A 1 128 ? -11.684 1.684 -0.289 1.00 53.78 128 VAL A CA 1
ATOM 978 C C . VAL A 1 128 ? -11.431 0.376 0.434 1.00 53.78 128 VAL A C 1
ATOM 980 O O . VAL A 1 128 ? -12.158 -0.577 0.181 1.00 53.78 128 VAL A O 1
ATOM 983 N N . VAL A 1 129 ? -10.416 0.342 1.295 1.00 55.25 129 VAL A N 1
ATOM 984 C CA . VAL A 1 129 ? -10.188 -0.751 2.240 1.00 55.25 129 VAL A CA 1
ATOM 985 C C . VAL A 1 129 ? -10.584 -0.208 3.602 1.00 55.25 129 VAL A C 1
ATOM 987 O O . VAL A 1 129 ? -9.813 0.491 4.257 1.00 55.25 129 VAL A O 1
ATOM 990 N N . LYS A 1 130 ? -11.839 -0.442 3.987 1.00 48.50 130 LYS A N 1
ATOM 991 C CA . LYS A 1 130 ? -12.305 -0.099 5.329 1.00 48.50 130 LYS A CA 1
ATOM 992 C C . LYS A 1 130 ? -12.262 -1.354 6.190 1.00 48.50 130 LYS A C 1
ATOM 994 O O . LYS A 1 130 ? -12.778 -2.389 5.767 1.00 48.50 130 LYS A O 1
ATOM 999 N N . TYR A 1 131 ? -11.623 -1.218 7.343 1.00 52.59 131 TYR A N 1
ATOM 1000 C CA . TYR A 1 131 ? -11.582 -2.194 8.428 1.00 52.59 131 TYR A CA 1
ATOM 1001 C C . TYR A 1 131 ? -12.644 -1.818 9.461 1.00 52.59 131 TYR A C 1
ATOM 1003 O O . TYR A 1 131 ? -12.904 -0.593 9.602 1.00 52.59 131 TYR A O 1
#

Sequence (131 aa):
MKTENYCTILFALVLAAILIVPIVTAESEDVKDLILPQFTVDESQEKTIIDKELSPVKDENLYHIPEGSVIYHSMGMTRVFDSRGMQLLVSDDSTSKLISTPNGPMPASHVHEVPSGAVISEKKGFSVVKY

Solvent-accessible surface area (backbone atoms only — not comparable to full-atom values): 7903 Å² total; per-residue (Å²): 137,92,69,79,65,58,60,58,53,53,52,54,54,56,60,62,57,66,78,70,64,81,83,80,73,81,78,76,74,72,71,84,76,68,80,75,58,73,71,48,82,63,88,84,60,73,70,45,78,33,77,30,36,36,21,64,56,88,47,96,80,37,36,68,43,66,76,38,26,34,44,37,50,54,96,64,28,35,35,35,21,41,68,71,16,46,60,75,48,38,27,46,43,86,70,18,35,74,39,84,47,101,92,43,75,38,34,9,72,77,38,59,67,78,61,94,83,46,47,79,49,82,51,98,56,34,47,37,47,40,108

pLDDT: mean 78.35, std 16.75, range [45.31, 95.81]